Protein AF-A0A061NR67-F1 (afdb_monomer_lite)

Secondary structure (DSSP, 8-state):
--SSHHHHHHH---SS--TTBHHHHHHHHHTTSHHHHHHHT-BHHHHHHHHHHHHHHHHH--S-HHHHHHHHHHHHHHHHHHHHHHHHHHHHHHTT--

pLDDT: mean 73.37, std 13.93, range [47.0, 91.81]

Sequence (98 aa):
MLVDLPYYFLFGMEHLYSVTGLGYVAALLFEDSFFTHFFAQFSLLVVWCFIVQLFALRVVSTKSTRYIVVTSTVFYLLLMVILAAVMYMSMLQAQGVQ

Radius of gyration: 16.42 Å; chains: 1; bounding box: 44×22×47 Å

Foldseek 3Di:
DVVQVVVCVVPVDDDDARPQWQLVVCCVVPPLDLVSQLRRVGGPVNVVVLVVVLVVCVVVDPDDSVVSVVVSVVVVSVVSSVRSVVVSVVVCVVVVPD

Structure (mmCIF, N/CA/C/O backbone):
data_AF-A0A061NR67-F1
#
_entry.id   AF-A0A061NR67-F1
#
loop_
_atom_site.group_PDB
_atom_site.id
_atom_site.type_symbol
_atom_site.label_atom_id
_atom_site.label_alt_id
_atom_site.label_comp_id
_atom_site.label_asym_id
_atom_site.label_entity_id
_atom_site.label_seq_id
_atom_site.pdbx_PDB_ins_code
_atom_site.Cartn_x
_atom_site.Cartn_y
_atom_site.Cartn_z
_atom_site.occupancy
_atom_site.B_iso_or_equiv
_atom_site.auth_seq_id
_atom_site.auth_comp_id
_atom_site.auth_asym_id
_atom_site.auth_atom_id
_atom_site.pdbx_PDB_model_num
ATOM 1 N N . MET A 1 1 ? 13.061 3.659 1.698 1.00 48.22 1 MET A N 1
ATOM 2 C CA . MET A 1 1 ? 14.209 4.481 1.249 1.00 48.22 1 MET A CA 1
ATOM 3 C C . MET A 1 1 ? 15.504 4.172 1.998 1.00 48.22 1 MET A C 1
ATOM 5 O O . MET A 1 1 ? 16.386 3.637 1.350 1.00 48.22 1 MET A O 1
ATOM 9 N N . LEU A 1 2 ? 15.657 4.413 3.313 1.00 48.50 2 LEU A N 1
ATOM 10 C CA . LEU A 1 2 ? 16.935 4.108 4.005 1.00 48.50 2 LEU A CA 1
ATOM 11 C C . LEU A 1 2 ? 17.216 2.600 4.194 1.00 48.50 2 LEU A C 1
ATOM 13 O O . LEU A 1 2 ? 18.367 2.189 4.252 1.00 48.50 2 LEU A O 1
ATOM 17 N N . VAL A 1 3 ? 16.166 1.773 4.264 1.00 56.53 3 VAL A N 1
ATOM 18 C CA . VAL A 1 3 ? 16.270 0.308 4.437 1.00 56.53 3 VAL A CA 1
ATOM 19 C C . VAL A 1 3 ? 16.578 -0.417 3.118 1.00 56.53 3 VAL A C 1
ATOM 21 O O . VAL A 1 3 ? 17.118 -1.516 3.132 1.00 56.53 3 VAL A O 1
ATOM 24 N N . ASP A 1 4 ? 16.293 0.208 1.973 1.00 51.94 4 ASP A N 1
ATOM 25 C CA . ASP A 1 4 ? 16.531 -0.378 0.646 1.00 51.94 4 ASP A CA 1
ATOM 26 C C . ASP A 1 4 ? 17.990 -0.168 0.170 1.00 51.94 4 ASP A C 1
ATOM 28 O O . ASP A 1 4 ? 18.427 -0.782 -0.800 1.00 51.94 4 ASP A O 1
ATOM 32 N N . LEU A 1 5 ? 18.768 0.662 0.884 1.00 52.88 5 LEU A N 1
ATOM 33 C CA . LEU A 1 5 ? 20.141 1.053 0.538 1.00 52.88 5 LEU A CA 1
ATOM 34 C C . LEU A 1 5 ? 21.132 -0.112 0.340 1.00 52.88 5 LEU A C 1
ATOM 36 O O . LEU A 1 5 ? 21.883 -0.086 -0.637 1.00 52.88 5 LEU A O 1
ATOM 40 N N . PRO A 1 6 ? 21.146 -1.147 1.204 1.00 56.38 6 PRO A N 1
ATOM 41 C CA . PRO A 1 6 ? 22.055 -2.283 1.043 1.00 56.38 6 PRO A CA 1
ATOM 42 C C . PRO A 1 6 ? 21.751 -3.100 -0.218 1.00 56.38 6 PRO A C 1
ATOM 44 O O . PRO A 1 6 ? 22.659 -3.640 -0.845 1.00 56.38 6 PRO A O 1
ATOM 47 N N . TYR A 1 7 ? 20.477 -3.166 -0.611 1.00 52.81 7 TYR A N 1
ATOM 48 C CA . TYR A 1 7 ? 20.045 -3.906 -1.792 1.00 52.81 7 TYR A CA 1
ATOM 49 C C . TYR A 1 7 ? 20.417 -3.180 -3.087 1.00 52.81 7 TYR A C 1
ATOM 51 O O . TYR A 1 7 ? 20.811 -3.837 -4.048 1.00 52.81 7 TYR A O 1
ATOM 59 N N . TYR A 1 8 ? 20.394 -1.842 -3.097 1.00 58.88 8 TYR A N 1
ATOM 60 C CA . TYR A 1 8 ? 20.886 -1.058 -4.238 1.00 58.88 8 TYR A CA 1
ATOM 61 C C . TYR A 1 8 ? 22.373 -1.305 -4.506 1.00 58.88 8 TYR A C 1
ATOM 63 O O . TYR A 1 8 ? 22.772 -1.467 -5.656 1.00 58.88 8 TYR A O 1
ATOM 71 N N . PHE A 1 9 ? 23.182 -1.398 -3.447 1.00 53.81 9 PHE A N 1
ATOM 72 C CA . PHE A 1 9 ? 24.621 -1.643 -3.569 1.00 53.81 9 PHE A CA 1
ATOM 73 C C . PHE A 1 9 ? 24.963 -3.069 -4.022 1.00 53.81 9 PHE A C 1
ATOM 75 O O . PHE A 1 9 ? 25.956 -3.258 -4.718 1.00 53.81 9 PHE A O 1
ATOM 82 N N . LEU A 1 10 ? 24.164 -4.066 -3.630 1.00 53.41 10 LEU A N 1
ATOM 83 C CA . LEU A 1 10 ? 24.421 -5.475 -3.949 1.00 53.41 10 LEU A CA 1
ATOM 84 C C . LEU A 1 10 ? 23.896 -5.901 -5.324 1.00 53.41 10 LEU A C 1
ATOM 86 O O . LEU A 1 10 ? 24.518 -6.741 -5.968 1.00 53.41 10 LEU A O 1
ATOM 90 N N . PHE A 1 11 ? 22.763 -5.348 -5.765 1.00 54.53 11 PHE A N 1
ATOM 91 C CA . PHE A 1 11 ? 22.072 -5.816 -6.972 1.00 54.53 11 PHE A CA 1
ATOM 92 C C . PHE A 1 11 ? 22.131 -4.838 -8.151 1.00 54.53 11 PHE A C 1
ATOM 94 O O . PHE A 1 11 ? 21.661 -5.183 -9.230 1.00 54.53 11 PHE A O 1
ATOM 101 N N . GLY A 1 12 ? 22.708 -3.641 -7.976 1.00 49.09 12 GLY A N 1
ATOM 102 C CA . GLY A 1 12 ? 22.951 -2.690 -9.068 1.00 49.09 12 GLY A CA 1
ATOM 103 C C . GLY A 1 12 ? 21.694 -2.219 -9.807 1.00 49.09 12 GLY A C 1
ATOM 104 O O . GLY A 1 12 ? 21.795 -1.750 -10.935 1.00 49.09 12 GLY A O 1
ATOM 105 N N . MET A 1 13 ? 20.509 -2.375 -9.209 1.00 53.12 13 MET A N 1
ATOM 106 C CA . MET A 1 13 ? 19.248 -2.076 -9.882 1.00 53.12 13 MET A CA 1
ATOM 107 C C . MET A 1 13 ? 18.896 -0.597 -9.743 1.00 53.12 13 MET A C 1
ATOM 109 O O . MET A 1 13 ? 18.611 -0.110 -8.644 1.00 53.12 13 MET A O 1
ATOM 113 N N . GLU A 1 14 ? 18.898 0.103 -10.877 1.00 49.25 14 GLU A N 1
ATOM 114 C CA . GLU A 1 14 ? 18.327 1.437 -11.006 1.00 49.25 14 GLU A CA 1
ATOM 115 C C . GLU A 1 14 ? 16.811 1.343 -10.755 1.00 49.25 14 GLU A C 1
ATOM 117 O O . GLU A 1 14 ? 16.106 0.567 -11.388 1.00 49.25 14 GLU A O 1
ATOM 122 N N . HIS A 1 15 ? 16.367 2.052 -9.717 1.00 48.72 15 HIS A N 1
ATOM 123 C CA . HIS A 1 15 ? 15.013 2.210 -9.178 1.00 48.72 15 HIS A CA 1
ATOM 124 C C . HIS A 1 15 ? 13.798 1.586 -9.893 1.00 48.72 15 HIS A C 1
ATOM 126 O O . HIS A 1 15 ? 13.564 1.830 -11.066 1.00 48.72 15 HIS A O 1
ATOM 132 N N . LEU A 1 16 ? 12.890 1.025 -9.070 1.00 51.97 16 LEU A N 1
ATOM 133 C CA . LEU A 1 16 ? 11.468 1.448 -9.004 1.00 51.97 16 LEU A CA 1
ATOM 134 C C . LEU A 1 16 ? 10.686 0.787 -7.850 1.00 51.97 16 LEU A C 1
ATOM 136 O O . LEU A 1 16 ? 9.646 1.301 -7.439 1.00 51.97 16 LEU A O 1
ATOM 140 N N . TYR A 1 17 ? 11.191 -0.309 -7.271 1.00 51.50 17 TYR A N 1
ATOM 141 C CA . TYR A 1 17 ? 10.409 -1.140 -6.349 1.00 51.50 17 TYR A CA 1
ATOM 142 C C . TYR A 1 17 ? 11.178 -1.455 -5.058 1.00 51.50 17 TYR A C 1
ATOM 144 O O . TYR A 1 17 ? 12.332 -1.873 -5.100 1.00 51.50 17 TYR A O 1
ATOM 152 N N . SER A 1 18 ? 10.548 -1.250 -3.892 1.00 52.72 18 SER A N 1
ATOM 153 C CA . SER A 1 18 ? 11.130 -1.692 -2.617 1.00 52.72 18 SER A CA 1
ATOM 154 C C . SER A 1 18 ? 11.201 -3.216 -2.601 1.00 52.72 18 SER A C 1
ATOM 156 O O . SER A 1 18 ? 10.200 -3.889 -2.852 1.00 52.72 18 SER A O 1
ATOM 158 N N . VAL A 1 19 ? 12.367 -3.756 -2.241 1.00 51.78 19 VAL A N 1
ATOM 159 C CA . VAL A 1 19 ? 12.622 -5.206 -2.122 1.00 51.78 19 VAL A CA 1
ATOM 160 C C . VAL A 1 19 ? 11.704 -5.859 -1.078 1.00 51.78 19 VAL A C 1
ATOM 162 O O . VAL A 1 19 ? 11.437 -7.055 -1.120 1.00 51.78 19 VAL A O 1
ATOM 165 N N . THR A 1 20 ? 11.169 -5.057 -0.154 1.00 53.00 20 THR A N 1
ATOM 166 C CA . THR A 1 20 ? 10.236 -5.492 0.897 1.00 53.00 20 THR A CA 1
ATOM 167 C C . THR A 1 20 ? 8.756 -5.369 0.513 1.00 53.00 20 THR A C 1
ATOM 169 O O . THR A 1 20 ? 7.879 -5.588 1.354 1.00 53.00 20 THR A O 1
ATOM 172 N N . GLY A 1 21 ? 8.460 -4.990 -0.733 1.00 56.06 21 GLY A N 1
ATOM 173 C CA . GLY A 1 21 ? 7.105 -4.824 -1.251 1.00 56.06 21 GLY A CA 1
ATOM 174 C C . GLY A 1 21 ? 6.723 -5.877 -2.288 1.00 56.06 21 GLY A C 1
ATOM 175 O O . GLY A 1 21 ? 7.572 -6.436 -2.983 1.00 56.06 21 GLY A O 1
ATOM 176 N N . LEU A 1 22 ? 5.417 -6.098 -2.453 1.00 61.16 22 LEU A N 1
ATOM 177 C CA . LEU A 1 22 ? 4.879 -6.973 -3.506 1.00 61.16 22 LEU A CA 1
ATOM 178 C C . LEU A 1 22 ? 5.211 -6.472 -4.926 1.00 61.16 22 LEU A C 1
ATOM 180 O O . LEU A 1 22 ? 5.103 -7.236 -5.881 1.00 61.16 22 LEU A O 1
ATOM 184 N N . GLY A 1 23 ? 5.666 -5.222 -5.066 1.00 57.09 23 GLY A N 1
ATOM 185 C CA . GLY A 1 23 ? 6.115 -4.636 -6.331 1.00 57.09 23 GLY A CA 1
ATOM 186 C C . GLY A 1 23 ? 7.272 -5.373 -6.995 1.00 57.09 23 GLY A C 1
ATOM 187 O O . GLY A 1 23 ? 7.270 -5.488 -8.212 1.00 57.09 23 GLY A O 1
ATOM 188 N N . TYR A 1 24 ? 8.216 -5.935 -6.229 1.00 62.50 24 TYR A N 1
ATOM 189 C CA . TYR A 1 24 ? 9.317 -6.711 -6.816 1.00 62.50 24 TYR A CA 1
ATOM 190 C C . TYR A 1 24 ? 8.814 -8.016 -7.452 1.00 62.50 24 TYR A C 1
ATOM 192 O O . TYR A 1 24 ? 9.188 -8.361 -8.568 1.00 62.50 24 TYR A O 1
ATOM 200 N N . VAL A 1 25 ? 7.900 -8.715 -6.771 1.00 64.06 25 VAL A N 1
ATOM 201 C CA . VAL A 1 25 ? 7.278 -9.941 -7.299 1.00 64.06 25 VAL A CA 1
AT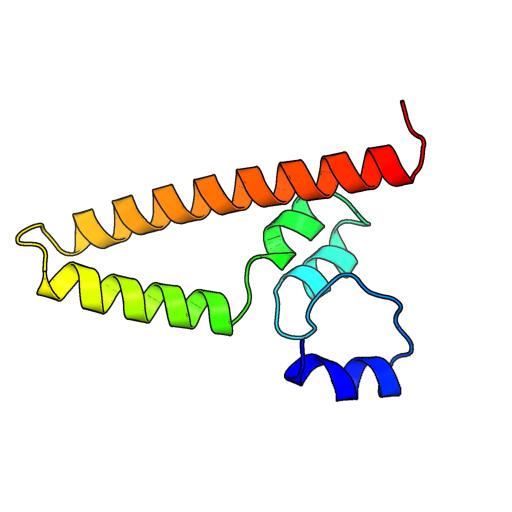OM 202 C C . VAL A 1 25 ? 6.397 -9.624 -8.509 1.00 64.06 25 VAL A C 1
ATOM 204 O O . VAL A 1 25 ? 6.406 -10.364 -9.487 1.00 64.06 25 VAL A O 1
ATOM 207 N N . ALA A 1 26 ? 5.664 -8.511 -8.468 1.00 61.16 26 ALA A N 1
ATOM 208 C CA . ALA A 1 26 ? 4.832 -8.083 -9.584 1.00 61.16 26 ALA A CA 1
ATOM 209 C C . ALA A 1 26 ? 5.662 -7.664 -10.809 1.00 61.16 26 ALA A C 1
ATOM 211 O O . ALA A 1 26 ? 5.274 -7.996 -11.924 1.00 61.16 26 ALA A O 1
ATOM 212 N N . ALA A 1 27 ? 6.825 -7.035 -10.615 1.00 64.44 27 ALA A N 1
ATOM 213 C CA . ALA A 1 27 ? 7.725 -6.659 -11.708 1.00 64.44 27 ALA A CA 1
ATOM 214 C C . ALA A 1 27 ? 8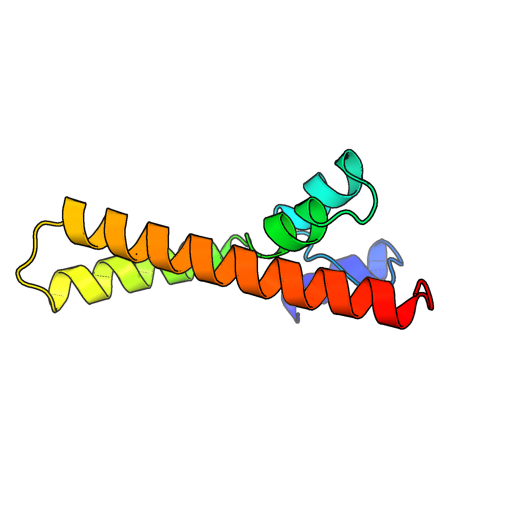.261 -7.885 -12.461 1.00 64.44 27 ALA A C 1
ATOM 216 O O . ALA A 1 27 ? 8.374 -7.855 -13.682 1.00 64.44 27 ALA A O 1
ATOM 217 N N . LEU A 1 28 ? 8.519 -8.986 -11.745 1.00 65.69 28 LEU A N 1
ATOM 218 C CA . LEU A 1 28 ? 8.954 -10.254 -12.339 1.00 65.69 28 LEU A CA 1
ATOM 219 C C . LEU A 1 28 ? 7.844 -10.986 -13.111 1.00 65.69 28 LEU A C 1
ATOM 221 O O . LEU A 1 28 ? 8.149 -11.839 -13.940 1.00 65.69 28 LEU A O 1
ATOM 225 N N . LEU A 1 29 ? 6.571 -10.699 -12.823 1.00 69.62 29 LEU A N 1
ATOM 226 C CA . LEU A 1 29 ? 5.423 -11.399 -13.411 1.00 69.62 29 LEU A CA 1
ATOM 227 C C . LEU A 1 29 ? 4.697 -10.597 -14.497 1.00 69.62 29 LEU A C 1
ATOM 229 O O . LEU A 1 29 ? 4.047 -11.199 -15.348 1.00 69.62 29 LEU A O 1
ATOM 233 N N . PHE A 1 30 ? 4.762 -9.264 -14.453 1.00 69.00 30 PHE A N 1
ATOM 234 C CA . PHE A 1 30 ? 3.871 -8.395 -15.222 1.00 69.00 30 PHE A CA 1
ATOM 235 C C . PHE A 1 30 ? 4.578 -7.232 -15.942 1.00 69.00 30 PHE A C 1
ATOM 237 O O . PHE A 1 30 ? 3.919 -6.216 -16.141 1.00 69.00 30 PHE A O 1
ATOM 244 N N . GLU A 1 31 ? 5.871 -7.352 -16.287 1.00 65.00 31 GLU A N 1
ATOM 245 C CA . GLU A 1 31 ? 6.671 -6.422 -17.129 1.00 65.00 31 GLU A CA 1
ATOM 246 C C . GLU A 1 31 ? 6.122 -4.978 -17.202 1.00 65.0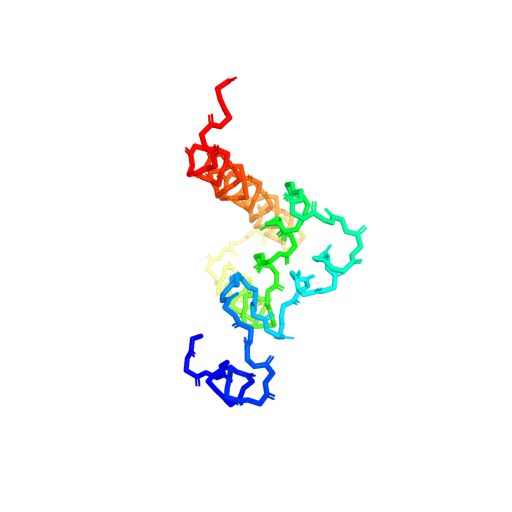0 31 GLU A C 1
ATOM 248 O O . GLU A 1 31 ? 5.279 -4.679 -18.044 1.00 65.00 31 GLU A O 1
ATOM 253 N N . ASP A 1 32 ? 6.555 -4.094 -16.286 1.00 65.12 32 ASP A N 1
ATOM 254 C CA . ASP A 1 32 ? 6.229 -2.648 -16.250 1.00 65.12 32 ASP A CA 1
ATOM 255 C C . ASP A 1 32 ? 4.764 -2.255 -16.556 1.00 65.12 32 ASP A C 1
ATOM 257 O O . ASP A 1 32 ? 4.446 -1.186 -17.081 1.00 65.12 32 ASP A O 1
ATOM 261 N N . SER A 1 33 ? 3.825 -3.121 -16.189 1.00 71.50 33 SER A N 1
ATOM 262 C CA . SER A 1 33 ? 2.399 -2.841 -16.304 1.00 71.50 33 SER A CA 1
ATOM 263 C C . SER A 1 33 ? 1.856 -2.085 -15.089 1.00 71.50 33 SER A C 1
ATOM 265 O O . SER A 1 33 ? 2.462 -2.009 -14.017 1.00 71.50 33 SER A O 1
ATOM 267 N N . PHE A 1 34 ? 0.624 -1.588 -15.219 1.00 75.44 34 PHE A N 1
ATOM 268 C CA . PHE A 1 34 ? -0.143 -1.001 -14.117 1.00 75.44 34 PHE A CA 1
ATOM 269 C C . PHE A 1 34 ? -0.129 -1.864 -12.839 1.00 75.44 34 PHE A C 1
ATOM 271 O O . PHE A 1 34 ? -0.042 -1.333 -11.729 1.00 75.44 34 PHE A O 1
ATOM 278 N N . PHE A 1 35 ? -0.186 -3.195 -12.977 1.00 75.69 35 PHE A N 1
ATOM 279 C CA . PHE A 1 35 ? -0.185 -4.107 -11.833 1.00 75.69 35 PHE A CA 1
ATOM 280 C C . PHE A 1 35 ? 1.115 -4.032 -11.042 1.00 75.69 35 PHE A C 1
ATOM 282 O O . PHE A 1 35 ? 1.080 -4.071 -9.813 1.00 75.69 35 PHE A O 1
ATOM 289 N N . THR A 1 36 ? 2.243 -3.843 -11.719 1.00 75.19 36 THR A N 1
ATOM 290 C CA . THR A 1 36 ? 3.537 -3.656 -11.070 1.00 75.19 36 THR A CA 1
ATOM 291 C C . THR A 1 36 ? 3.514 -2.432 -10.153 1.00 75.19 36 THR A C 1
ATOM 293 O O . THR A 1 36 ? 3.854 -2.536 -8.972 1.00 75.19 36 THR A O 1
ATOM 296 N N . HIS A 1 37 ? 2.994 -1.299 -10.633 1.00 74.69 37 HIS A N 1
ATOM 297 C CA . HIS A 1 37 ? 2.861 -0.081 -9.826 1.00 74.69 37 HIS A CA 1
ATOM 298 C C . HIS A 1 37 ? 1.811 -0.189 -8.716 1.00 74.69 37 HIS A C 1
ATOM 300 O O . HIS A 1 37 ? 1.983 0.422 -7.659 1.00 74.69 37 HIS A O 1
ATOM 306 N N . PHE A 1 38 ? 0.745 -0.965 -8.921 1.00 79.19 38 PHE A N 1
ATOM 307 C CA . PHE A 1 38 ? -0.278 -1.218 -7.905 1.00 79.19 38 PHE A CA 1
ATOM 308 C C . PHE A 1 38 ? 0.260 -2.072 -6.755 1.00 79.19 38 PHE A C 1
ATOM 310 O O . PHE A 1 38 ? 0.147 -1.697 -5.586 1.00 79.19 38 PHE A O 1
ATOM 317 N N . PHE A 1 39 ? 0.905 -3.195 -7.069 1.00 78.25 39 PHE A N 1
ATOM 318 C CA . PHE A 1 39 ? 1.487 -4.076 -6.060 1.00 78.25 39 PHE A CA 1
ATOM 319 C C . PHE A 1 39 ? 2.701 -3.453 -5.364 1.00 78.25 39 PHE A C 1
ATOM 321 O O . PHE A 1 39 ? 2.946 -3.741 -4.192 1.00 78.25 39 PHE A O 1
ATOM 328 N N . ALA A 1 40 ? 3.411 -2.534 -6.024 1.00 72.81 40 ALA A N 1
ATOM 329 C CA . ALA A 1 40 ? 4.480 -1.749 -5.409 1.00 72.81 40 ALA A CA 1
ATOM 330 C C . ALA A 1 40 ? 4.031 -0.926 -4.201 1.00 72.81 40 ALA A C 1
ATOM 332 O O . ALA A 1 40 ? 4.831 -0.686 -3.297 1.00 72.81 40 ALA A O 1
ATOM 333 N N . GLN A 1 41 ? 2.755 -0.544 -4.141 1.00 73.56 41 GLN A N 1
ATOM 334 C CA . GLN A 1 41 ? 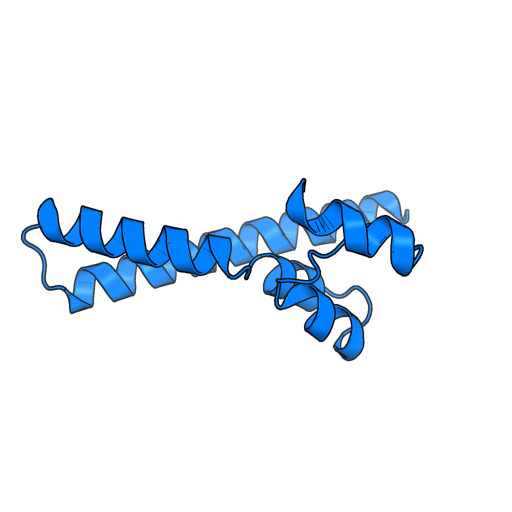2.243 0.211 -3.005 1.00 73.56 41 GLN A CA 1
ATOM 335 C C . GLN A 1 41 ? 2.078 -0.641 -1.734 1.00 73.56 41 GLN A C 1
ATOM 337 O O . GLN A 1 41 ? 1.992 -0.106 -0.626 1.00 73.56 41 GLN A O 1
ATOM 342 N N . PHE A 1 42 ? 2.056 -1.971 -1.864 1.00 76.19 42 PHE A N 1
ATOM 343 C CA . PHE A 1 42 ? 1.946 -2.887 -0.734 1.00 76.19 42 PHE A CA 1
ATOM 344 C C . PHE A 1 42 ? 3.335 -3.225 -0.195 1.00 76.19 42 PHE A C 1
ATOM 346 O O . PHE A 1 42 ? 3.996 -4.160 -0.649 1.00 76.19 42 PHE A O 1
ATOM 353 N N . SER A 1 43 ? 3.761 -2.465 0.813 1.00 73.31 43 SER A N 1
ATOM 354 C CA . SER A 1 43 ? 4.933 -2.778 1.632 1.00 73.31 43 SER A CA 1
ATOM 355 C C . SER A 1 43 ? 4.522 -3.242 3.026 1.00 73.31 43 SER A C 1
ATOM 357 O O . SER A 1 43 ? 3.447 -2.906 3.530 1.00 73.31 43 SER A O 1
ATOM 359 N N . LEU A 1 44 ? 5.404 -3.987 3.689 1.00 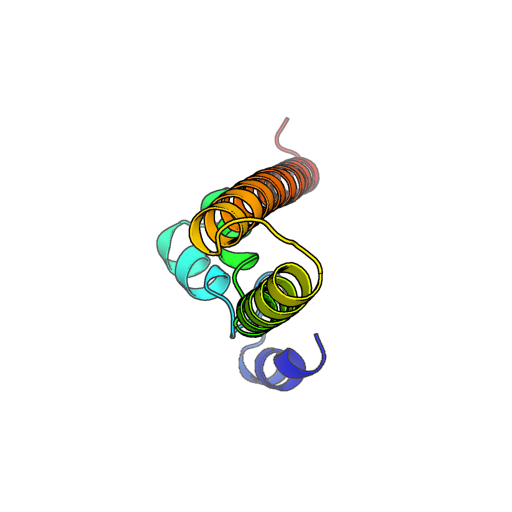72.94 44 LEU A N 1
ATOM 360 C CA . LEU A 1 44 ? 5.169 -4.464 5.054 1.00 72.94 44 LEU A CA 1
ATOM 361 C C . LEU A 1 44 ? 4.961 -3.294 6.041 1.00 72.94 44 LEU A C 1
ATOM 363 O O . LEU A 1 44 ? 4.110 -3.366 6.926 1.00 72.94 44 LEU A O 1
ATOM 367 N N . LEU A 1 45 ? 5.660 -2.173 5.822 1.00 74.81 45 LEU A N 1
ATOM 368 C CA . LEU A 1 45 ? 5.471 -0.927 6.572 1.00 74.81 45 LEU A CA 1
ATOM 369 C C . LEU A 1 45 ? 4.076 -0.325 6.351 1.00 74.81 45 LEU A C 1
ATOM 371 O O . LEU A 1 45 ? 3.424 0.098 7.302 1.00 74.81 45 LEU A O 1
ATOM 375 N N . VAL A 1 46 ? 3.608 -0.306 5.104 1.00 76.38 46 VAL A N 1
ATOM 376 C CA . VAL A 1 46 ? 2.267 0.165 4.736 1.00 76.38 46 VAL A CA 1
ATOM 377 C C . VAL A 1 46 ? 1.187 -0.662 5.435 1.00 76.38 46 VAL A C 1
ATOM 379 O O . VAL A 1 46 ? 0.272 -0.098 6.038 1.00 76.38 46 VAL A O 1
ATOM 382 N N . VAL A 1 47 ? 1.324 -1.990 5.422 1.00 81.19 47 VAL A N 1
ATOM 383 C CA . VAL A 1 47 ? 0.397 -2.897 6.113 1.00 81.19 47 VAL A CA 1
ATOM 384 C C . VAL A 1 47 ? 0.410 -2.642 7.622 1.00 81.19 47 VAL A C 1
ATOM 386 O O . VAL A 1 47 ? -0.649 -2.580 8.246 1.00 81.19 47 VAL A O 1
ATOM 389 N N . TRP A 1 48 ? 1.586 -2.424 8.214 1.00 79.31 48 TRP A N 1
ATOM 390 C CA . TRP A 1 48 ? 1.704 -2.074 9.629 1.00 79.31 48 TRP A CA 1
ATOM 391 C C . TRP A 1 48 ? 0.997 -0.755 9.968 1.00 79.31 48 TRP A C 1
ATOM 393 O O . TRP A 1 48 ? 0.192 -0.706 10.899 1.00 79.31 48 TRP A O 1
ATOM 403 N N . CYS A 1 49 ? 1.234 0.303 9.186 1.00 81.88 49 CYS A N 1
ATOM 404 C CA . CYS A 1 49 ? 0.551 1.588 9.351 1.00 81.88 49 CYS A CA 1
ATOM 405 C C . CYS A 1 49 ? -0.974 1.440 9.246 1.00 81.88 49 CYS A C 1
ATOM 407 O O . CYS A 1 49 ? -1.702 2.027 10.048 1.00 81.88 49 CYS A O 1
ATOM 409 N N . PHE A 1 50 ? -1.458 0.612 8.317 1.00 85.38 50 PHE A N 1
ATOM 410 C CA . PHE A 1 50 ? -2.882 0.316 8.172 1.00 85.38 50 PHE A CA 1
ATOM 411 C C . PHE A 1 50 ? -3.462 -0.362 9.424 1.00 85.38 50 PHE A C 1
ATOM 413 O O . PHE A 1 50 ? -4.522 0.036 9.910 1.00 85.38 50 PHE A O 1
ATOM 420 N N . ILE A 1 51 ? -2.747 -1.329 10.010 1.00 85.88 51 ILE A N 1
ATOM 421 C CA . ILE A 1 51 ? -3.154 -1.985 11.263 1.00 85.88 51 ILE A CA 1
ATOM 422 C C . ILE A 1 51 ? -3.226 -0.970 12.412 1.00 85.88 51 ILE A C 1
ATOM 424 O O . ILE A 1 51 ? -4.231 -0.918 13.124 1.00 85.88 51 ILE A O 1
ATOM 428 N N . VAL A 1 52 ? -2.200 -0.129 12.578 1.00 87.19 52 VAL A N 1
ATOM 429 C CA . VAL A 1 52 ? -2.176 0.917 13.616 1.00 87.19 52 VAL A CA 1
ATOM 430 C C . VAL A 1 52 ? -3.345 1.894 13.440 1.00 87.19 52 VAL A C 1
ATOM 432 O O . VAL A 1 52 ? -4.022 2.232 14.414 1.00 87.19 52 VAL A O 1
ATOM 435 N N . GLN A 1 53 ? -3.642 2.297 12.203 1.00 86.88 53 GLN A N 1
ATOM 436 C CA . GLN A 1 53 ? -4.772 3.171 11.893 1.00 86.88 53 GLN A CA 1
ATOM 437 C C . GLN A 1 53 ? -6.121 2.524 12.240 1.00 86.88 53 GLN A C 1
ATOM 439 O O . GLN A 1 53 ? -6.994 3.198 12.790 1.00 86.88 53 GLN A O 1
ATOM 444 N N . LEU A 1 54 ? -6.298 1.226 11.973 1.00 87.75 54 LEU A N 1
ATOM 445 C CA . LEU A 1 54 ? -7.510 0.496 12.362 1.00 87.75 54 LEU A CA 1
ATOM 446 C C . LEU A 1 54 ? -7.694 0.463 13.884 1.00 87.75 54 LEU A C 1
ATOM 448 O O . LEU A 1 54 ? -8.813 0.660 14.366 1.00 87.75 54 LEU A O 1
ATOM 452 N N . PHE A 1 55 ? -6.615 0.258 14.648 1.00 86.62 55 PHE A N 1
ATOM 453 C CA . PHE A 1 55 ? -6.668 0.334 16.110 1.00 86.62 55 PHE A CA 1
ATOM 454 C C . PHE A 1 55 ? -7.060 1.733 16.590 1.00 86.62 55 PHE A C 1
ATOM 456 O O . PHE A 1 55 ? -7.958 1.855 17.423 1.00 86.62 55 PHE A O 1
ATOM 463 N N . ALA A 1 56 ? -6.460 2.784 16.027 1.00 87.12 56 ALA A N 1
ATOM 464 C CA . ALA A 1 56 ? -6.801 4.163 16.369 1.00 87.12 56 ALA A CA 1
ATOM 465 C C . ALA A 1 56 ? -8.275 4.490 16.056 1.00 87.12 56 ALA A C 1
ATOM 467 O O . ALA A 1 56 ? -8.993 5.023 16.903 1.00 87.12 56 ALA A O 1
ATOM 468 N N . LEU A 1 57 ? -8.766 4.103 14.874 1.00 86.56 57 LEU A N 1
ATOM 469 C CA . LEU A 1 57 ? -10.160 4.316 14.470 1.00 86.56 57 LEU A CA 1
ATOM 470 C C . LEU A 1 57 ? -11.148 3.548 15.349 1.00 86.56 57 LEU A C 1
ATOM 472 O O . LEU A 1 57 ? -12.234 4.055 15.628 1.00 86.56 57 LEU A O 1
ATOM 476 N N . ARG A 1 58 ? -10.777 2.353 15.817 1.00 86.56 58 ARG A N 1
ATOM 477 C CA . ARG A 1 58 ? -11.599 1.574 16.750 1.00 86.56 58 ARG A CA 1
ATOM 478 C C . ARG A 1 58 ? -11.735 2.249 18.115 1.00 86.56 58 ARG A C 1
ATOM 480 O O . ARG A 1 58 ? -12.787 2.122 18.727 1.00 86.56 58 ARG A O 1
ATOM 487 N N . VAL A 1 59 ? -10.699 2.941 18.591 1.00 85.69 59 VAL A N 1
ATOM 488 C CA . VAL A 1 59 ? -10.741 3.665 19.875 1.00 85.69 59 VAL A CA 1
ATOM 489 C C . VAL A 1 59 ? -11.631 4.907 19.782 1.00 85.69 59 VAL A C 1
ATOM 491 O O . VAL A 1 59 ? -12.344 5.222 20.729 1.00 85.69 59 VAL A O 1
ATOM 494 N N . VAL A 1 60 ? -11.613 5.602 18.643 1.00 85.06 60 VAL A N 1
ATOM 495 C CA . VAL A 1 60 ? -12.335 6.874 18.463 1.00 85.06 60 VAL A CA 1
ATOM 496 C C . VAL A 1 60 ? -13.784 6.672 18.000 1.00 85.06 60 VAL A C 1
ATOM 498 O O . VAL A 1 60 ? -14.651 7.497 18.281 1.00 85.06 60 VAL A O 1
ATOM 501 N N . SER A 1 61 ? -14.075 5.590 17.276 1.00 83.12 61 SER A N 1
ATOM 502 C CA . SER A 1 61 ? -15.381 5.370 16.655 1.00 83.12 61 SER A CA 1
ATOM 503 C C . SER A 1 61 ? -16.281 4.444 17.472 1.00 83.12 61 SER A C 1
ATOM 505 O O . SER A 1 61 ? -15.876 3.367 17.892 1.00 83.12 61 SER A O 1
ATOM 507 N N . THR A 1 62 ? -17.561 4.801 17.593 1.00 87.12 62 THR A N 1
ATOM 508 C CA . THR A 1 62 ? -18.614 3.945 18.174 1.00 87.12 62 THR A CA 1
ATOM 509 C C . THR A 1 62 ? -19.188 2.929 17.177 1.00 87.12 62 THR A C 1
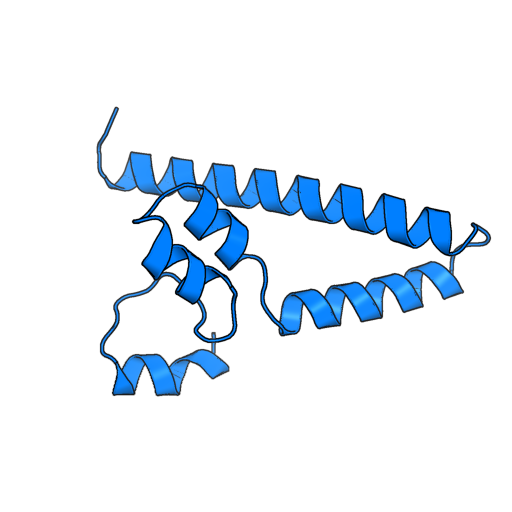ATOM 511 O O . THR A 1 62 ? -20.142 2.211 17.482 1.00 87.12 62 THR A O 1
ATOM 514 N N . LYS A 1 63 ? -18.652 2.879 15.950 1.00 87.88 63 LYS A N 1
ATOM 515 C CA . LYS A 1 63 ? -19.123 1.977 14.892 1.00 87.88 63 LYS A CA 1
ATOM 516 C C . LYS A 1 63 ? -18.620 0.547 15.105 1.00 87.88 63 LYS A C 1
ATOM 518 O O . LYS A 1 63 ? -17.592 0.304 15.729 1.00 87.88 63 LYS A O 1
ATOM 523 N N . SER A 1 64 ? -19.340 -0.414 14.522 1.00 88.38 64 SER A N 1
ATOM 524 C CA . SER A 1 64 ? -18.928 -1.823 14.515 1.00 88.38 64 SER A CA 1
ATOM 525 C C . SER A 1 64 ? -17.537 -1.986 13.902 1.00 88.38 64 SER A C 1
ATOM 527 O O . SER A 1 64 ? -17.246 -1.416 12.849 1.00 88.38 64 SER A O 1
ATOM 529 N N . THR A 1 65 ? -16.700 -2.829 14.511 1.00 83.12 65 THR A N 1
ATOM 530 C CA . THR A 1 65 ? -15.353 -3.146 14.012 1.00 83.12 65 THR A CA 1
ATOM 531 C C . THR A 1 65 ? -15.377 -3.604 12.555 1.00 83.12 65 THR A C 1
ATOM 533 O O . THR A 1 65 ? -14.519 -3.203 11.775 1.00 83.12 65 THR A O 1
ATOM 536 N N . ARG A 1 66 ? -16.402 -4.368 12.151 1.00 86.94 66 ARG A N 1
ATOM 537 C CA . ARG A 1 66 ? -16.556 -4.816 10.760 1.00 86.94 66 ARG A CA 1
ATOM 538 C C . ARG A 1 66 ? -16.736 -3.643 9.799 1.00 86.94 66 ARG A C 1
ATOM 540 O O . ARG A 1 66 ? -16.152 -3.651 8.724 1.00 86.94 66 ARG A O 1
ATOM 547 N N . TYR A 1 67 ? -17.516 -2.639 10.197 1.00 88.50 67 TYR A N 1
ATOM 548 C CA . TYR A 1 67 ? -17.739 -1.446 9.385 1.00 88.50 67 TYR A CA 1
ATOM 549 C C . TYR A 1 67 ? -16.440 -0.661 9.202 1.00 88.50 67 TYR A C 1
ATOM 551 O O . TYR A 1 67 ? -16.097 -0.339 8.073 1.00 88.50 67 TYR A O 1
ATOM 559 N N . ILE A 1 68 ? -15.693 -0.429 10.289 1.00 87.50 68 ILE A N 1
ATOM 560 C CA . ILE A 1 68 ? -14.420 0.310 10.266 1.00 87.50 68 ILE A CA 1
ATOM 561 C C . ILE A 1 68 ? -13.407 -0.384 9.350 1.00 87.50 68 ILE A C 1
ATOM 563 O O . ILE A 1 68 ? -12.811 0.257 8.493 1.00 87.50 68 ILE A O 1
ATOM 567 N N . VAL A 1 69 ? -13.248 -1.703 9.487 1.00 88.38 69 VAL A N 1
ATOM 568 C CA . VAL A 1 69 ? -12.313 -2.465 8.650 1.00 88.38 69 VAL A CA 1
ATOM 569 C C . VAL A 1 69 ? -12.704 -2.378 7.178 1.00 88.38 69 VAL A C 1
ATOM 571 O O . VAL A 1 69 ? -11.848 -2.092 6.344 1.00 88.38 69 VAL A O 1
ATOM 574 N N . VAL A 1 70 ? -13.982 -2.583 6.845 1.00 89.88 70 VAL A N 1
ATOM 575 C CA . VAL A 1 70 ? -14.443 -2.552 5.450 1.00 89.88 70 VAL A CA 1
ATOM 576 C C . VAL A 1 70 ? -14.264 -1.163 4.841 1.00 89.88 70 VAL A C 1
ATOM 578 O O . VAL A 1 70 ? -13.674 -1.054 3.770 1.00 89.88 70 VAL A O 1
ATOM 581 N N . THR A 1 71 ? -14.713 -0.099 5.510 1.00 90.00 71 THR A N 1
ATOM 582 C CA . THR A 1 71 ? -14.617 1.259 4.953 1.00 90.00 71 THR A CA 1
ATOM 583 C C . THR A 1 71 ? -13.173 1.721 4.816 1.00 90.00 71 THR A C 1
ATOM 585 O O . THR A 1 71 ? -12.812 2.253 3.766 1.00 90.00 71 THR A O 1
ATOM 588 N N . SER A 1 72 ? -12.327 1.467 5.818 1.00 88.00 72 SER A N 1
ATOM 589 C CA . SER A 1 72 ? -10.898 1.777 5.738 1.00 88.00 72 SER A CA 1
ATOM 590 C C . SER A 1 72 ? -10.211 0.991 4.626 1.00 88.00 72 SER A C 1
ATOM 592 O O . SER A 1 72 ? -9.429 1.576 3.886 1.00 88.00 72 SER A O 1
ATOM 594 N N . THR A 1 73 ? -10.530 -0.296 4.453 1.00 87.69 73 THR A N 1
ATOM 595 C CA . THR A 1 73 ? -9.949 -1.120 3.377 1.00 87.69 73 THR A CA 1
ATOM 596 C C . THR A 1 73 ? -10.368 -0.613 1.999 1.00 87.69 73 THR A C 1
ATOM 598 O O . THR A 1 73 ? -9.521 -0.460 1.125 1.00 87.69 73 THR A O 1
ATOM 601 N N . VAL A 1 74 ? -11.655 -0.307 1.799 1.00 91.81 74 VAL A N 1
ATOM 602 C CA . VAL A 1 74 ? -12.164 0.216 0.518 1.00 91.81 74 VAL A CA 1
ATOM 603 C C . VAL A 1 74 ? -11.512 1.553 0.179 1.00 91.81 74 VAL A C 1
ATOM 605 O O . VAL A 1 74 ? -11.050 1.743 -0.944 1.00 91.81 74 VAL A O 1
ATOM 608 N N . PHE A 1 75 ? -11.425 2.461 1.152 1.00 90.19 75 PHE A N 1
ATOM 609 C CA . PHE A 1 75 ? -10.759 3.746 0.961 1.00 90.19 75 PHE A CA 1
ATOM 610 C C . PHE A 1 75 ? -9.278 3.570 0.601 1.00 90.19 75 PHE A C 1
ATOM 612 O O . PHE A 1 75 ? -8.777 4.226 -0.310 1.00 90.19 75 PHE A O 1
ATOM 619 N N . TYR A 1 76 ? -8.597 2.639 1.272 1.00 87.12 76 TYR A N 1
ATOM 620 C CA . TYR A 1 76 ? -7.196 2.333 1.008 1.00 87.12 76 TYR A CA 1
ATOM 621 C C . TYR A 1 76 ? -6.985 1.786 -0.405 1.00 87.12 76 TYR A C 1
ATOM 623 O O . TYR A 1 76 ? -6.128 2.276 -1.132 1.00 87.12 76 TYR A O 1
ATOM 631 N N . LEU A 1 77 ? -7.806 0.821 -0.827 1.00 88.19 77 LEU A N 1
ATOM 632 C CA . LEU A 1 77 ? -7.740 0.253 -2.174 1.00 88.19 77 LEU A CA 1
ATOM 633 C C . LEU A 1 77 ? -7.985 1.312 -3.252 1.00 88.19 77 LEU A C 1
ATOM 635 O O . LEU A 1 77 ? -7.251 1.345 -4.236 1.00 88.19 77 LEU A O 1
ATOM 639 N N . LEU A 1 78 ? -8.960 2.204 -3.056 1.00 90.50 78 LEU A N 1
ATOM 640 C CA . LEU A 1 78 ? -9.215 3.307 -3.987 1.00 90.50 78 LEU A CA 1
ATOM 641 C C . LEU A 1 78 ? -8.004 4.236 -4.112 1.00 90.50 78 LEU A C 1
ATOM 643 O O . LEU A 1 78 ? -7.596 4.554 -5.227 1.00 90.50 78 LEU A O 1
ATOM 647 N N . LEU A 1 79 ? -7.398 4.628 -2.987 1.00 86.88 79 LEU A N 1
ATOM 648 C CA . LEU A 1 79 ? -6.173 5.431 -2.993 1.00 86.88 79 LEU A CA 1
ATOM 649 C C . LEU A 1 79 ? -5.035 4.731 -3.742 1.00 86.88 79 LEU A C 1
ATOM 651 O O . LEU A 1 79 ? -4.361 5.366 -4.551 1.00 86.88 79 LEU A O 1
ATOM 655 N N . MET A 1 80 ? -4.857 3.428 -3.520 1.00 84.12 80 MET A N 1
ATOM 656 C CA . MET A 1 80 ? -3.814 2.651 -4.191 1.00 84.12 80 MET A CA 1
ATOM 657 C C . MET A 1 80 ? -4.020 2.556 -5.700 1.00 84.12 80 MET A C 1
ATOM 659 O O . MET A 1 80 ? -3.055 2.680 -6.450 1.00 84.12 80 MET A O 1
ATOM 663 N N . VAL A 1 81 ? -5.262 2.395 -6.160 1.00 88.06 81 VAL A N 1
ATOM 664 C CA . VAL A 1 81 ? -5.585 2.406 -7.596 1.00 88.06 81 VAL A CA 1
ATOM 665 C C . VAL A 1 81 ? -5.265 3.766 -8.216 1.00 88.06 81 VAL A C 1
ATOM 667 O O . VAL A 1 81 ? -4.655 3.818 -9.282 1.00 88.06 81 VAL A O 1
ATOM 670 N N . ILE A 1 82 ? -5.633 4.864 -7.548 1.00 88.38 82 ILE A N 1
ATOM 671 C CA . ILE A 1 82 ? -5.367 6.222 -8.044 1.00 88.38 82 ILE A CA 1
ATOM 672 C C . ILE A 1 82 ? -3.859 6.474 -8.135 1.00 88.38 82 ILE A C 1
ATOM 674 O O . ILE A 1 82 ? -3.381 6.939 -9.167 1.00 88.38 82 ILE A O 1
ATOM 678 N N . LEU A 1 83 ? -3.100 6.139 -7.089 1.00 84.25 83 LEU A N 1
ATOM 679 C CA . LEU A 1 83 ? -1.645 6.311 -7.080 1.00 84.25 83 LEU A CA 1
ATOM 680 C C . LEU A 1 83 ? -0.970 5.472 -8.168 1.00 84.25 83 LEU A C 1
ATOM 682 O O . LEU A 1 83 ? -0.140 5.995 -8.909 1.00 84.25 83 LEU A O 1
ATOM 686 N N . ALA A 1 84 ? -1.368 4.207 -8.313 1.00 81.44 84 ALA A N 1
ATOM 687 C CA . ALA A 1 84 ? -0.854 3.336 -9.364 1.00 81.44 84 ALA A CA 1
ATOM 688 C C . ALA A 1 84 ? -1.155 3.889 -10.765 1.00 81.44 84 ALA A C 1
ATOM 690 O O . ALA A 1 84 ? -0.281 3.863 -11.628 1.00 81.44 84 ALA A O 1
ATOM 691 N N . ALA A 1 85 ? -2.353 4.442 -10.979 1.00 83.12 85 ALA A N 1
ATOM 692 C CA . ALA A 1 85 ? -2.738 5.039 -12.255 1.00 83.12 85 ALA A CA 1
ATOM 693 C C . ALA A 1 85 ? -1.899 6.282 -12.567 1.00 83.12 85 ALA A C 1
ATOM 695 O O . ALA A 1 85 ? -1.404 6.419 -13.682 1.00 83.12 85 ALA A O 1
ATOM 696 N N . VAL A 1 86 ? -1.689 7.161 -11.583 1.00 85.19 86 VAL A N 1
ATOM 697 C CA . VAL A 1 86 ? -0.840 8.352 -11.745 1.00 85.19 86 VAL A CA 1
ATOM 698 C C . VAL A 1 86 ? 0.603 7.954 -12.059 1.00 85.19 86 VAL A C 1
ATOM 700 O O . VAL A 1 86 ? 1.189 8.501 -12.992 1.00 85.19 86 VAL A O 1
ATOM 703 N N . MET A 1 87 ? 1.165 6.982 -11.333 1.00 79.75 87 MET A N 1
ATOM 704 C CA . MET A 1 87 ? 2.530 6.502 -11.578 1.00 79.75 87 MET A CA 1
ATOM 705 C C . MET A 1 87 ? 2.670 5.873 -12.966 1.00 79.75 87 MET A C 1
ATOM 707 O O . MET A 1 87 ? 3.589 6.228 -13.701 1.00 79.75 87 MET A O 1
ATOM 711 N N . TYR A 1 88 ? 1.727 5.020 -13.362 1.00 80.50 88 TYR A N 1
ATOM 712 C CA . TYR A 1 88 ? 1.732 4.395 -14.682 1.00 80.50 88 TYR A CA 1
ATOM 713 C C . TYR A 1 88 ? 1.614 5.428 -15.814 1.00 80.50 88 TYR A C 1
ATOM 715 O O . TYR A 1 88 ? 2.394 5.408 -16.761 1.00 80.50 88 TYR A O 1
ATOM 723 N N . MET A 1 89 ? 0.711 6.405 -15.684 1.00 81.88 89 MET A N 1
ATOM 724 C CA . MET A 1 89 ? 0.586 7.496 -16.660 1.00 81.88 89 MET A CA 1
ATOM 725 C C . MET A 1 89 ? 1.858 8.350 -16.732 1.00 81.88 89 MET A C 1
ATOM 727 O O . MET A 1 89 ? 2.274 8.734 -17.823 1.00 81.88 89 MET A O 1
ATOM 731 N N . SER A 1 90 ? 2.503 8.622 -15.592 1.00 80.38 90 SER A N 1
ATOM 732 C CA . SER A 1 90 ? 3.769 9.365 -15.565 1.00 80.38 90 SER A CA 1
ATOM 733 C C . SER A 1 90 ? 4.912 8.602 -16.243 1.00 80.38 90 SER A C 1
ATOM 735 O O . SER A 1 90 ? 5.738 9.212 -16.920 1.00 80.38 90 SER A O 1
ATOM 737 N N . MET A 1 91 ? 4.926 7.270 -16.128 1.00 79.94 91 MET A N 1
ATOM 738 C CA . MET A 1 91 ? 5.883 6.411 -16.822 1.00 79.94 91 MET A CA 1
ATOM 739 C C . MET A 1 91 ? 5.664 6.443 -18.339 1.00 79.94 91 MET A C 1
ATOM 741 O O . MET A 1 91 ? 6.619 6.670 -19.078 1.00 79.94 91 MET A O 1
ATOM 745 N N . LEU A 1 92 ? 4.420 6.281 -18.804 1.00 79.31 92 LEU A N 1
ATOM 746 C CA . LEU A 1 92 ? 4.089 6.358 -20.234 1.00 79.31 92 LEU A CA 1
ATOM 747 C C . LEU A 1 92 ? 4.498 7.709 -20.843 1.00 79.31 92 LEU A C 1
ATOM 749 O O . LEU A 1 92 ? 5.086 7.755 -21.924 1.00 79.31 92 LEU A O 1
ATOM 753 N N . GLN A 1 93 ? 4.265 8.805 -20.112 1.00 78.81 93 GLN A N 1
ATOM 754 C CA . GLN A 1 93 ? 4.712 10.143 -20.510 1.00 78.81 93 GLN A CA 1
ATOM 755 C C . GLN A 1 93 ? 6.241 10.251 -20.584 1.00 78.81 93 GLN A C 1
ATOM 757 O O . GLN A 1 93 ? 6.762 10.820 -21.542 1.00 78.81 93 GLN A O 1
ATOM 762 N N . ALA A 1 94 ? 6.967 9.695 -19.609 1.00 72.75 94 ALA A N 1
ATOM 763 C CA . ALA A 1 94 ? 8.430 9.682 -19.606 1.00 72.75 94 ALA A CA 1
ATOM 764 C C . ALA A 1 94 ? 9.029 8.844 -20.753 1.00 72.75 94 ALA A C 1
ATOM 766 O O . ALA A 1 94 ? 10.117 9.158 -21.230 1.00 72.75 94 ALA A O 1
ATOM 767 N N . GLN A 1 95 ? 8.317 7.816 -21.224 1.00 74.31 95 GLN A N 1
ATOM 768 C CA . GLN A 1 95 ? 8.729 6.978 -22.356 1.00 74.31 95 GLN A CA 1
ATOM 769 C C . GLN A 1 95 ? 8.368 7.566 -23.732 1.00 74.31 95 GLN A C 1
ATOM 771 O O . GLN A 1 95 ? 8.750 7.001 -24.755 1.00 74.31 95 GLN A O 1
ATOM 776 N N . GLY A 1 96 ? 7.668 8.705 -23.784 1.00 59.31 96 GLY A N 1
ATOM 777 C CA . GLY A 1 96 ? 7.328 9.389 -25.036 1.00 59.31 96 GLY A CA 1
ATOM 778 C C . GLY A 1 96 ? 6.255 8.688 -25.877 1.00 59.31 96 GLY A C 1
ATOM 779 O O . GLY A 1 96 ? 6.098 9.019 -27.052 1.00 59.31 96 GLY A O 1
ATOM 780 N N . VAL A 1 97 ? 5.517 7.738 -25.298 1.00 57.31 97 VAL A N 1
ATOM 781 C CA . VAL A 1 97 ? 4.403 7.055 -25.964 1.00 57.31 97 VAL A CA 1
ATOM 782 C C . VAL A 1 97 ? 3.154 7.928 -25.802 1.00 57.31 97 VAL A C 1
ATOM 784 O O . VAL A 1 97 ? 2.528 7.928 -24.741 1.00 57.31 97 VAL A O 1
ATOM 787 N N . GLN A 1 98 ? 2.846 8.730 -26.826 1.00 47.00 98 GLN A N 1
ATOM 788 C CA . GLN A 1 98 ? 1.541 9.385 -26.993 1.00 47.00 98 GLN A CA 1
ATOM 789 C C . GLN A 1 98 ? 0.555 8.448 -27.685 1.00 47.00 98 GLN A C 1
ATOM 791 O O . GLN A 1 98 ? 0.972 7.781 -28.659 1.00 47.00 98 GLN A O 1
#